Protein AF-A0A358Y0R6-F1 (afdb_monomer_lite)

pLDDT: mean 87.89, std 17.17, range [34.31, 98.69]

Structure (mmCIF, N/CA/C/O backbone):
data_AF-A0A358Y0R6-F1
#
_entry.id   AF-A0A358Y0R6-F1
#
loop_
_atom_site.group_PDB
_atom_site.id
_atom_site.type_symbol
_atom_site.label_atom_id
_atom_site.label_alt_id
_atom_site.label_comp_id
_atom_site.label_asym_id
_atom_site.label_entity_id
_atom_site.label_seq_id
_atom_site.pdbx_PDB_ins_code
_atom_site.Cartn_x
_atom_site.Cartn_y
_atom_site.Cartn_z
_atom_site.occupancy
_atom_site.B_iso_or_equiv
_atom_site.auth_seq_id
_atom_site.auth_comp_id
_atom_site.auth_asym_id
_atom_site.auth_atom_id
_atom_site.pdbx_PDB_model_num
ATOM 1 N N . MET A 1 1 ? -9.227 9.595 -30.025 1.00 35.09 1 MET A N 1
ATOM 2 C CA . MET A 1 1 ? -9.985 8.483 -30.636 1.00 35.09 1 MET A CA 1
ATOM 3 C C . MET A 1 1 ? -8.993 7.567 -31.342 1.00 35.09 1 MET A C 1
ATOM 5 O O . MET A 1 1 ? -8.130 8.087 -32.028 1.00 35.09 1 MET A O 1
ATOM 9 N N . GLN A 1 2 ? -9.078 6.261 -31.059 1.00 50.53 2 GLN A N 1
ATOM 10 C CA . GLN A 1 2 ? -8.554 5.091 -31.788 1.00 50.53 2 GLN A CA 1
ATOM 11 C C . GLN A 1 2 ? -7.377 5.284 -32.752 1.00 50.53 2 GLN A C 1
ATOM 13 O O . GLN A 1 2 ? -7.528 5.895 -33.802 1.00 50.53 2 GLN A O 1
ATOM 18 N N . SER A 1 3 ? -6.261 4.599 -32.503 1.00 37.06 3 SER A N 1
ATOM 19 C CA . SER A 1 3 ? -5.394 4.129 -33.592 1.00 37.06 3 SER A CA 1
ATOM 20 C C . SER A 1 3 ? -4.621 2.891 -33.148 1.00 37.06 3 SER A C 1
ATOM 22 O O . SER A 1 3 ? -3.429 2.949 -32.863 1.00 37.06 3 SER A O 1
ATOM 24 N N . GLY A 1 4 ? -5.318 1.752 -33.101 1.00 41.28 4 GLY A N 1
ATOM 25 C CA . GLY A 1 4 ? -4.703 0.423 -33.150 1.00 41.28 4 GLY A CA 1
ATOM 26 C C . GLY A 1 4 ? -4.062 0.189 -34.520 1.00 41.28 4 GLY A C 1
ATOM 27 O O . GLY A 1 4 ? -4.543 -0.617 -35.314 1.00 41.28 4 GLY A O 1
ATOM 28 N N . GLY A 1 5 ? -3.025 0.966 -34.833 1.00 41.78 5 GLY A N 1
ATOM 29 C CA . GLY A 1 5 ? -2.341 0.939 -36.116 1.00 41.78 5 GLY A CA 1
ATOM 30 C C . GLY A 1 5 ? -1.676 -0.412 -36.338 1.00 41.78 5 GLY A C 1
ATOM 31 O O . GLY A 1 5 ? -0.756 -0.793 -35.616 1.00 41.78 5 GLY A O 1
ATOM 32 N N . ARG A 1 6 ? -2.140 -1.143 -37.353 1.00 50.88 6 ARG A N 1
ATOM 33 C CA . ARG A 1 6 ? -1.480 -2.355 -37.837 1.00 50.88 6 ARG A CA 1
ATOM 34 C C . ARG A 1 6 ? -0.078 -1.985 -38.322 1.00 50.88 6 ARG A C 1
ATOM 36 O O . ARG A 1 6 ? 0.056 -1.132 -39.197 1.00 50.88 6 ARG A O 1
ATOM 43 N N . LEU A 1 7 ? 0.945 -2.644 -37.774 1.00 53.50 7 LEU A N 1
ATOM 44 C CA . LEU A 1 7 ? 2.321 -2.486 -38.240 1.00 53.50 7 LEU A CA 1
ATOM 45 C C . LEU A 1 7 ? 2.418 -2.797 -39.750 1.00 53.50 7 LEU A C 1
ATOM 47 O O . LEU A 1 7 ? 1.723 -3.704 -40.232 1.00 53.50 7 LEU A O 1
ATOM 51 N N . PRO A 1 8 ? 3.269 -2.074 -40.502 1.00 57.50 8 PRO A N 1
ATOM 52 C CA . PRO A 1 8 ? 3.516 -2.347 -41.914 1.00 57.50 8 PRO A CA 1
ATOM 53 C C . PRO A 1 8 ? 3.908 -3.811 -42.138 1.00 57.50 8 PRO A C 1
ATOM 55 O O . PRO A 1 8 ? 4.633 -4.410 -41.339 1.00 57.50 8 PRO A O 1
ATOM 58 N N . LYS A 1 9 ? 3.436 -4.412 -43.239 1.00 44.50 9 LYS A N 1
ATOM 59 C CA . LYS A 1 9 ? 3.802 -5.792 -43.592 1.00 44.50 9 LYS A CA 1
ATOM 60 C C . LYS A 1 9 ? 5.328 -5.893 -43.729 1.00 44.50 9 LYS A C 1
ATOM 62 O O . LYS A 1 9 ? 5.899 -5.282 -44.623 1.00 44.50 9 LYS A O 1
ATOM 67 N N . GLY A 1 10 ? 5.956 -6.675 -42.848 1.00 56.16 10 GLY A N 1
ATOM 68 C CA . GLY A 1 10 ? 7.406 -6.913 -42.825 1.00 56.16 10 GLY A CA 1
ATOM 69 C C . GLY A 1 10 ? 8.129 -6.367 -41.589 1.00 56.16 10 GLY A C 1
ATOM 70 O O . GLY A 1 10 ? 9.269 -6.753 -41.346 1.00 56.16 10 GLY A O 1
ATOM 71 N N . THR A 1 11 ? 7.479 -5.536 -40.769 1.00 59.19 11 THR A N 1
ATOM 72 C CA . THR A 1 11 ? 8.057 -5.041 -39.512 1.00 59.19 11 THR A CA 1
ATOM 73 C C . THR A 1 11 ? 7.784 -6.034 -38.379 1.00 59.19 11 THR A C 1
ATOM 75 O O . THR A 1 11 ? 6.635 -6.232 -37.987 1.00 59.19 11 THR A O 1
ATOM 78 N N . ARG A 1 12 ? 8.831 -6.671 -37.839 1.00 62.56 12 ARG A N 1
ATOM 79 C CA . ARG A 1 12 ? 8.752 -7.365 -36.543 1.00 62.56 12 ARG A CA 1
ATOM 80 C C . ARG A 1 12 ? 8.973 -6.347 -35.432 1.00 62.56 12 ARG A C 1
ATOM 82 O O . ARG A 1 12 ? 9.861 -5.506 -35.554 1.00 62.56 12 ARG A O 1
ATOM 89 N N . ALA A 1 13 ? 8.178 -6.437 -34.368 1.00 63.06 13 ALA A N 1
ATOM 90 C CA . ALA A 1 13 ? 8.487 -5.736 -33.130 1.00 63.06 13 ALA A CA 1
ATOM 91 C C . ALA A 1 13 ? 9.907 -6.124 -32.686 1.00 63.06 13 ALA A C 1
ATOM 93 O O . ALA A 1 13 ? 10.288 -7.295 -32.794 1.00 63.06 13 ALA A O 1
ATOM 94 N N . SER A 1 14 ? 10.704 -5.152 -32.242 1.00 67.62 14 SER A N 1
ATOM 95 C CA . SER A 1 14 ? 12.009 -5.452 -31.656 1.00 67.62 14 SER A CA 1
ATOM 96 C C . SER A 1 14 ? 11.822 -6.317 -30.405 1.00 67.62 14 SER A C 1
ATOM 98 O O . SER A 1 14 ? 10.773 -6.275 -29.764 1.00 67.62 14 SER A O 1
ATOM 100 N N . GLN A 1 15 ? 12.837 -7.094 -30.022 1.00 60.78 15 GLN A N 1
ATOM 101 C CA . GLN A 1 15 ? 12.782 -7.875 -28.780 1.00 60.78 15 GLN A CA 1
ATOM 102 C C . GLN A 1 15 ? 12.474 -6.983 -27.562 1.00 60.78 15 GLN A C 1
ATOM 104 O O . GLN A 1 15 ? 11.763 -7.397 -26.656 1.00 60.78 15 GLN A O 1
ATOM 109 N N . GLU A 1 16 ? 12.940 -5.732 -27.584 1.00 58.19 16 GLU A N 1
ATOM 110 C CA . GLU A 1 16 ? 12.642 -4.705 -26.582 1.00 58.19 16 GLU A CA 1
ATOM 111 C C . GLU A 1 16 ? 11.148 -4.324 -26.568 1.00 58.19 16 GLU A C 1
ATOM 113 O O . GLU A 1 16 ? 10.544 -4.237 -25.506 1.00 58.19 16 GLU A O 1
ATOM 118 N N . GLN A 1 17 ? 10.508 -4.196 -27.737 1.00 60.06 17 GLN A N 1
ATOM 119 C CA . GLN A 1 17 ? 9.063 -3.951 -27.855 1.00 60.06 17 GLN A CA 1
ATOM 120 C C . GLN A 1 17 ? 8.215 -5.162 -27.436 1.00 60.06 17 GLN A C 1
ATOM 122 O O . GLN A 1 17 ? 7.137 -4.985 -26.873 1.00 60.06 17 GLN A O 1
ATOM 127 N N . ILE A 1 18 ? 8.696 -6.383 -27.689 1.00 61.44 18 ILE A N 1
ATOM 128 C CA . ILE A 1 18 ? 8.040 -7.621 -27.241 1.00 61.44 18 ILE A CA 1
ATOM 129 C C . ILE A 1 18 ? 8.146 -7.750 -25.717 1.00 61.44 18 ILE A C 1
ATOM 131 O O . ILE A 1 18 ? 7.154 -8.035 -25.055 1.00 61.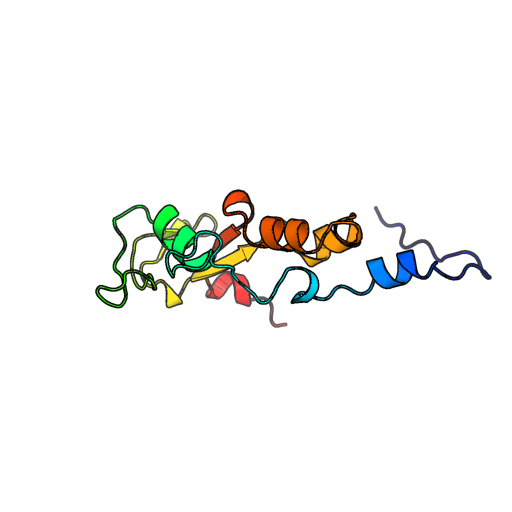44 18 ILE A O 1
ATOM 135 N N . ASN A 1 19 ? 9.316 -7.478 -25.139 1.00 59.84 19 ASN A N 1
ATOM 136 C CA . ASN A 1 19 ? 9.515 -7.523 -23.690 1.00 59.84 19 ASN A CA 1
ATOM 137 C C . ASN A 1 19 ? 8.702 -6.429 -22.970 1.00 59.84 19 ASN A C 1
ATOM 139 O O . ASN A 1 19 ? 8.079 -6.705 -21.949 1.00 59.84 19 ASN A O 1
ATOM 143 N N . ALA A 1 20 ? 8.599 -5.224 -23.542 1.00 59.59 20 ALA A N 1
ATOM 144 C CA . ALA A 1 20 ? 7.697 -4.181 -23.045 1.00 59.59 20 ALA A CA 1
ATOM 145 C C . ALA A 1 20 ? 6.205 -4.578 -23.131 1.00 59.59 20 ALA A C 1
ATOM 147 O O . ALA A 1 20 ? 5.381 -4.065 -22.375 1.00 59.59 20 ALA A O 1
ATOM 148 N N . GLN A 1 21 ? 5.834 -5.508 -24.021 1.00 64.56 21 GLN A N 1
ATOM 149 C CA . GLN A 1 21 ? 4.476 -6.060 -24.102 1.00 64.56 21 GLN A CA 1
ATOM 150 C C . GLN A 1 21 ? 4.211 -7.189 -23.098 1.00 64.56 21 GLN A C 1
ATOM 152 O O . GLN A 1 21 ? 3.065 -7.359 -22.680 1.00 64.56 21 GLN A O 1
ATOM 157 N N . VAL A 1 22 ? 5.231 -7.950 -22.689 1.00 81.38 22 VAL A N 1
ATOM 158 C CA . VAL A 1 22 ? 5.075 -9.062 -21.739 1.00 81.38 22 VAL A CA 1
ATOM 159 C C . VAL A 1 22 ? 5.293 -8.558 -20.315 1.00 81.38 22 VAL A C 1
ATOM 161 O O . VAL A 1 22 ? 6.386 -8.615 -19.763 1.00 81.38 22 VAL A O 1
ATOM 164 N N . TYR A 1 23 ? 4.222 -8.045 -19.718 1.00 87.50 23 TYR A N 1
ATOM 165 C CA . TYR A 1 23 ? 4.196 -7.683 -18.304 1.00 87.50 23 TYR A CA 1
ATOM 166 C C . TYR A 1 23 ? 4.119 -8.931 -17.409 1.00 87.50 23 TYR A C 1
ATOM 168 O O . TYR A 1 23 ? 3.310 -9.830 -17.638 1.00 87.50 23 TYR A O 1
ATOM 176 N N . SER A 1 24 ? 4.905 -8.930 -16.333 1.00 91.38 24 SER A N 1
ATOM 177 C CA . SER A 1 24 ? 4.764 -9.831 -15.188 1.00 91.38 24 SER A CA 1
ATOM 178 C C . SER A 1 24 ? 4.872 -9.026 -13.899 1.00 91.38 24 SER A C 1
ATOM 180 O O . SER A 1 24 ? 5.790 -8.218 -13.743 1.00 91.38 24 SER A O 1
ATOM 182 N N . ARG A 1 25 ? 3.969 -9.279 -12.941 1.00 91.38 25 ARG A N 1
ATOM 183 C CA . ARG A 1 25 ? 4.001 -8.621 -11.623 1.00 91.38 25 ARG A CA 1
ATOM 184 C C . ARG A 1 25 ? 5.319 -8.876 -10.890 1.00 91.38 25 ARG A C 1
ATOM 186 O O . ARG A 1 25 ? 5.800 -7.989 -10.199 1.00 91.38 25 ARG A O 1
ATOM 193 N N . GLY A 1 26 ? 5.935 -10.041 -11.112 1.00 93.00 26 GLY A N 1
ATOM 194 C CA . GLY A 1 26 ? 7.212 -10.410 -10.495 1.00 93.00 26 GLY A CA 1
ATOM 195 C C . GLY A 1 26 ? 8.383 -9.494 -10.868 1.00 93.00 26 GLY A C 1
ATOM 196 O O . GLY A 1 26 ? 9.391 -9.489 -10.173 1.00 93.00 26 GLY A O 1
ATOM 197 N N . HIS A 1 27 ? 8.263 -8.672 -11.918 1.00 94.19 27 HIS A N 1
ATOM 198 C CA . HIS A 1 27 ? 9.278 -7.660 -12.221 1.00 94.19 27 HIS A CA 1
ATOM 199 C C . HIS A 1 27 ? 9.348 -6.539 -11.176 1.00 94.19 27 HIS A C 1
ATOM 201 O O . HIS A 1 27 ? 10.346 -5.822 -11.145 1.00 94.19 27 HIS A O 1
ATOM 207 N N . TYR A 1 28 ? 8.319 -6.383 -10.340 1.00 96.38 28 TYR A N 1
ATOM 208 C CA . TYR A 1 28 ? 8.225 -5.367 -9.290 1.00 96.38 28 TYR A CA 1
ATOM 209 C C . TYR A 1 28 ? 8.528 -5.927 -7.889 1.00 96.38 28 TYR A C 1
ATOM 211 O O . TYR A 1 28 ? 8.220 -5.269 -6.903 1.00 96.38 28 TYR A O 1
ATOM 219 N N . GLY A 1 29 ? 9.106 -7.128 -7.794 1.00 94.88 29 GLY A N 1
ATOM 220 C CA . GLY A 1 29 ? 9.375 -7.809 -6.525 1.00 94.88 29 GLY A CA 1
ATOM 221 C C . GLY A 1 29 ? 8.396 -8.952 -6.242 1.00 94.88 29 GLY A C 1
ATOM 222 O O . GLY A 1 29 ? 7.618 -9.372 -7.105 1.00 94.88 29 GLY A O 1
ATOM 223 N N . SER A 1 30 ? 8.459 -9.495 -5.026 1.00 93.56 30 SER A N 1
ATOM 224 C CA . SER A 1 30 ? 7.676 -10.668 -4.600 1.00 93.56 30 SER A CA 1
ATOM 225 C C . SER A 1 30 ? 6.290 -10.325 -4.039 1.00 93.56 30 SER A C 1
ATOM 227 O O . SER A 1 30 ? 5.473 -11.224 -3.827 1.00 93.56 30 SER A O 1
ATOM 229 N N . GLY A 1 31 ? 5.990 -9.042 -3.830 1.00 93.88 31 GLY A N 1
ATOM 230 C CA . GLY A 1 31 ? 4.737 -8.580 -3.244 1.00 93.88 31 GLY A CA 1
ATOM 231 C C . GLY A 1 31 ? 4.902 -7.221 -2.578 1.00 93.88 31 GLY A C 1
ATOM 232 O O . GLY A 1 31 ? 5.657 -6.387 -3.069 1.00 93.88 31 GLY A O 1
ATOM 233 N N . TRP A 1 32 ? 4.179 -7.023 -1.476 1.00 97.50 32 TRP A N 1
ATOM 234 C CA . TRP A 1 32 ? 4.402 -5.884 -0.589 1.00 97.50 32 TRP A CA 1
ATOM 235 C C . TRP A 1 32 ? 5.723 -6.080 0.149 1.00 97.50 32 TRP A C 1
ATOM 237 O O . TRP A 1 32 ? 5.894 -7.106 0.812 1.00 97.50 32 TRP A O 1
ATOM 247 N N . ALA A 1 33 ? 6.635 -5.131 -0.012 1.00 96.94 33 ALA A N 1
ATOM 248 C CA . ALA A 1 33 ? 7.934 -5.135 0.637 1.00 96.94 33 ALA A CA 1
ATOM 249 C C . ALA A 1 33 ? 7.820 -4.624 2.075 1.00 96.94 33 ALA A C 1
ATOM 251 O O . ALA A 1 33 ? 6.880 -3.910 2.412 1.00 96.94 33 ALA A O 1
ATOM 252 N N . ASP A 1 34 ? 8.778 -5.034 2.893 1.00 96.25 34 ASP A N 1
ATOM 253 C CA . ASP A 1 34 ? 9.102 -4.460 4.197 1.00 96.25 34 ASP A CA 1
ATOM 254 C C . ASP A 1 34 ? 10.463 -3.777 3.991 1.00 96.25 34 ASP A C 1
ATOM 256 O O . ASP A 1 34 ? 11.509 -4.433 4.001 1.00 96.25 34 ASP A O 1
ATOM 260 N N . ASP A 1 35 ? 10.422 -2.503 3.590 1.00 90.31 35 ASP A N 1
ATOM 261 C CA . ASP A 1 35 ? 11.596 -1.767 3.096 1.00 90.31 35 ASP A CA 1
ATOM 262 C C . ASP A 1 35 ? 12.498 -1.283 4.246 1.00 90.31 35 ASP A C 1
ATOM 264 O O . ASP A 1 35 ? 13.703 -1.086 4.039 1.00 90.31 35 ASP A O 1
ATOM 268 N N . ASP A 1 36 ? 11.938 -1.081 5.442 1.00 92.88 36 ASP A N 1
ATOM 269 C CA . ASP A 1 36 ? 12.655 -0.604 6.628 1.00 92.88 36 ASP A CA 1
ATOM 270 C C . ASP A 1 36 ? 12.995 -1.716 7.639 1.00 92.88 36 ASP A C 1
ATOM 272 O O . ASP A 1 36 ? 13.832 -1.504 8.524 1.00 92.88 36 ASP A O 1
ATOM 276 N N . GLY A 1 37 ? 12.464 -2.924 7.441 1.00 95.50 37 GLY A N 1
ATOM 277 C CA . GLY A 1 37 ? 12.753 -4.103 8.245 1.00 95.50 37 GLY A CA 1
ATOM 278 C C . GLY A 1 37 ? 12.055 -4.088 9.602 1.00 95.50 37 GLY A C 1
ATOM 279 O O . GLY A 1 37 ? 12.555 -4.731 10.533 1.00 95.50 37 GLY A O 1
ATOM 280 N N . ASP A 1 38 ? 10.954 -3.343 9.740 1.00 95.94 38 ASP A N 1
ATOM 281 C CA . ASP A 1 38 ? 10.201 -3.217 10.986 1.00 95.94 38 ASP A CA 1
ATOM 282 C C . ASP A 1 38 ? 9.166 -4.333 11.202 1.00 95.94 38 ASP A C 1
ATOM 284 O O . ASP A 1 38 ? 8.563 -4.353 12.269 1.00 95.94 38 ASP A O 1
ATOM 288 N N . CYS A 1 39 ? 9.047 -5.284 10.258 1.00 97.44 39 CYS A N 1
ATOM 289 C CA . CYS A 1 39 ? 8.076 -6.384 10.130 1.00 97.44 39 CYS A CA 1
ATOM 290 C C . CYS A 1 39 ? 6.729 -6.047 9.477 1.00 97.44 39 CYS A C 1
ATOM 292 O O . CYS A 1 39 ? 5.980 -6.972 9.118 1.00 97.44 39 CYS A O 1
ATOM 294 N N . GLN A 1 40 ? 6.395 -4.772 9.304 1.00 97.94 40 GLN A N 1
ATOM 295 C CA . GLN A 1 40 ? 5.236 -4.351 8.537 1.00 97.94 40 GLN A CA 1
ATOM 296 C C . GLN A 1 40 ? 5.633 -4.266 7.072 1.00 97.94 40 GLN A C 1
ATOM 298 O O . GLN A 1 40 ? 6.607 -3.643 6.688 1.00 97.94 40 GLN A O 1
ATOM 303 N N . ASN A 1 41 ? 4.845 -4.903 6.212 1.00 98.06 41 ASN A N 1
ATOM 304 C CA . ASN A 1 41 ? 4.964 -4.608 4.793 1.00 98.06 41 ASN A CA 1
ATOM 305 C C . ASN A 1 41 ? 4.160 -3.353 4.443 1.00 98.06 41 ASN A C 1
ATOM 307 O O . ASN A 1 41 ? 3.247 -2.962 5.178 1.00 98.06 41 ASN A O 1
ATOM 311 N N . THR A 1 42 ? 4.384 -2.818 3.244 1.00 98.19 42 THR A N 1
ATOM 312 C CA . THR A 1 42 ? 3.705 -1.624 2.719 1.00 98.19 42 THR A CA 1
ATOM 313 C C . THR A 1 42 ? 2.189 -1.637 2.927 1.00 98.19 42 THR A C 1
ATOM 315 O O . THR A 1 42 ? 1.587 -0.610 3.226 1.00 98.19 42 THR A O 1
ATOM 318 N N . ARG A 1 43 ? 1.518 -2.792 2.802 1.00 98.06 43 ARG A N 1
ATOM 319 C CA . ARG A 1 43 ? 0.068 -2.862 3.048 1.00 98.06 43 ARG A CA 1
ATOM 320 C C . ARG A 1 43 ? -0.274 -2.491 4.493 1.00 98.06 43 ARG A C 1
ATOM 322 O O . ARG A 1 43 ? -1.266 -1.800 4.716 1.00 98.06 43 ARG A O 1
ATOM 329 N N . HIS A 1 44 ? 0.469 -3.013 5.464 1.00 98.50 44 HIS A N 1
ATOM 330 C CA . HIS A 1 44 ? 0.220 -2.757 6.881 1.00 98.50 44 HIS A CA 1
ATOM 331 C C . HIS A 1 44 ? 0.656 -1.356 7.301 1.00 98.50 44 HIS A C 1
ATOM 333 O O . HIS A 1 44 ? -0.116 -0.701 8.002 1.00 98.50 44 HIS A O 1
ATOM 339 N N . GLU A 1 45 ? 1.767 -0.859 6.760 1.00 98.06 45 GLU A N 1
ATOM 340 C CA . GLU A 1 45 ? 2.174 0.539 6.920 1.00 98.06 45 GLU A CA 1
ATOM 341 C C . GLU A 1 45 ? 1.078 1.499 6.438 1.00 98.06 45 GLU A C 1
ATOM 343 O O . GLU A 1 45 ? 0.619 2.362 7.186 1.00 98.06 45 GLU A O 1
ATOM 348 N N . VAL A 1 46 ? 0.572 1.308 5.214 1.00 98.12 46 VAL A N 1
ATOM 349 C CA . VAL A 1 46 ? -0.466 2.183 4.648 1.00 98.12 46 VAL A CA 1
ATOM 350 C C . VAL A 1 46 ? -1.795 2.018 5.399 1.00 98.12 46 VAL A C 1
ATOM 352 O O . VAL A 1 46 ? -2.523 2.990 5.595 1.00 98.12 46 VAL A O 1
ATOM 355 N N . LEU A 1 47 ? -2.136 0.822 5.891 1.00 98.50 47 LEU A N 1
ATOM 356 C CA . LEU A 1 47 ? -3.305 0.661 6.765 1.00 98.50 47 LEU A CA 1
ATOM 357 C C . LEU A 1 47 ? -3.177 1.484 8.052 1.00 98.50 47 LEU A C 1
ATOM 359 O O . LEU A 1 47 ? -4.150 2.141 8.435 1.00 98.50 47 LEU A O 1
ATOM 363 N N . ALA A 1 48 ? -2.012 1.453 8.702 1.00 98.12 48 ALA A N 1
ATOM 364 C CA . ALA A 1 48 ? -1.738 2.243 9.898 1.00 98.12 48 ALA A CA 1
ATOM 365 C C . ALA A 1 48 ? -1.780 3.749 9.597 1.00 98.12 48 ALA A C 1
ATOM 367 O O . ALA A 1 48 ? -2.483 4.486 10.289 1.00 98.12 48 ALA A O 1
ATOM 368 N N . GLU A 1 49 ? -1.119 4.185 8.522 1.00 97.38 49 GLU A N 1
ATOM 369 C CA . GLU A 1 49 ? -1.050 5.586 8.089 1.00 97.38 49 GLU A CA 1
ATOM 370 C C . GLU A 1 49 ? -2.435 6.164 7.746 1.00 97.38 49 GLU A C 1
ATOM 372 O O . GLU A 1 49 ? -2.746 7.305 8.087 1.00 97.38 49 GLU A O 1
ATOM 377 N N . ARG A 1 50 ? -3.287 5.391 7.058 1.00 97.44 50 ARG A N 1
ATOM 378 C CA . ARG A 1 50 ? -4.569 5.882 6.514 1.00 97.44 50 ARG A CA 1
ATOM 379 C C . ARG A 1 50 ? -5.758 5.731 7.452 1.00 97.44 50 ARG A C 1
ATOM 381 O O . ARG A 1 50 ? -6.854 6.180 7.113 1.00 97.44 50 ARG A O 1
ATOM 388 N N . SER A 1 51 ? -5.572 5.117 8.615 1.00 98.25 51 SER A N 1
ATOM 389 C CA . SER A 1 51 ? -6.624 5.044 9.625 1.00 98.25 51 SER A CA 1
ATOM 390 C C . SER A 1 51 ? -6.827 6.415 10.282 1.00 98.25 51 SER A C 1
ATOM 392 O O . SER A 1 51 ? -5.887 7.051 10.744 1.00 98.25 51 SER A O 1
ATOM 394 N N . THR A 1 52 ? -8.074 6.873 10.398 1.00 98.12 52 THR A N 1
ATOM 395 C CA . THR A 1 52 ? -8.414 8.148 11.061 1.00 98.12 52 THR A CA 1
ATOM 396 C C . THR A 1 52 ? -8.413 8.049 12.592 1.00 98.12 52 THR A C 1
ATOM 398 O O . THR A 1 52 ? -8.699 9.022 13.284 1.00 98.12 52 THR A O 1
ATOM 401 N N . THR A 1 53 ? -8.177 6.854 13.133 1.00 97.88 53 THR A N 1
ATOM 402 C CA . THR A 1 53 ? -8.035 6.567 14.569 1.00 97.88 53 THR A CA 1
ATOM 403 C C . THR A 1 53 ? -6.851 5.629 14.782 1.00 97.88 53 THR A C 1
ATOM 405 O O . THR A 1 53 ? -6.477 4.937 13.832 1.00 97.88 53 THR A O 1
ATOM 408 N N . PRO A 1 54 ? -6.308 5.509 16.008 1.00 98.31 54 PRO A N 1
ATOM 409 C CA . PRO A 1 54 ? -5.311 4.486 16.303 1.00 98.31 54 PRO A CA 1
ATOM 410 C C . PRO A 1 54 ? -5.774 3.102 15.836 1.00 98.31 54 PRO A C 1
ATOM 412 O O . PRO A 1 54 ? -6.931 2.718 16.050 1.00 98.31 54 PRO A O 1
ATOM 415 N N . VAL A 1 55 ? -4.882 2.385 15.158 1.00 98.69 55 VAL A N 1
ATOM 416 C CA . VAL A 1 55 ? -5.126 1.009 14.732 1.00 98.69 55 VAL A CA 1
ATOM 417 C C . VAL A 1 55 ? -4.943 0.045 15.897 1.00 98.69 55 VAL A C 1
ATOM 419 O O . VAL A 1 55 ? -4.334 0.364 16.916 1.00 98.69 55 VAL A O 1
ATOM 422 N N . ARG A 1 56 ? -5.478 -1.162 15.739 1.00 98.62 56 ARG A N 1
ATOM 423 C CA . ARG A 1 56 ? -5.183 -2.293 16.610 1.00 98.62 56 ARG A CA 1
ATOM 424 C C . ARG A 1 56 ? -4.507 -3.379 15.795 1.00 98.62 56 ARG A C 1
ATOM 426 O O . ARG A 1 56 ? -5.000 -3.775 14.732 1.00 98.62 56 ARG A O 1
ATOM 433 N N . TYR A 1 57 ? -3.416 -3.878 16.348 1.00 98.62 57 TYR A N 1
ATOM 434 C CA . TYR A 1 57 ? -2.646 -4.970 15.787 1.00 98.62 57 T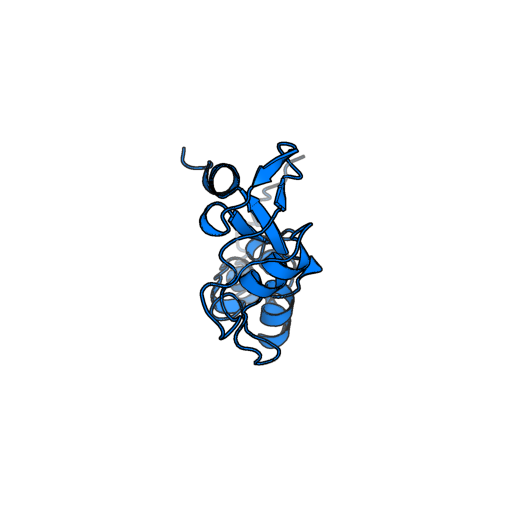YR A CA 1
ATOM 435 C C . TYR A 1 57 ? -3.185 -6.326 16.238 1.00 98.62 57 TYR A C 1
ATOM 437 O O . TYR A 1 57 ? -3.990 -6.436 17.170 1.00 98.62 57 TYR A O 1
ATOM 445 N N . LYS A 1 58 ? -2.786 -7.369 15.514 1.00 98.44 58 LYS A N 1
ATOM 446 C CA . LYS A 1 58 ? -3.143 -8.757 15.812 1.00 98.44 58 LYS A CA 1
ATOM 447 C C . LYS A 1 58 ? -2.625 -9.197 17.185 1.00 98.44 58 LYS A C 1
ATOM 449 O O . LYS A 1 58 ? -3.326 -9.925 17.883 1.00 98.44 58 LYS A O 1
ATOM 454 N N . ASP A 1 59 ? -1.423 -8.757 17.536 1.00 97.94 59 ASP A N 1
ATOM 455 C CA . ASP A 1 59 ? -0.698 -9.072 18.763 1.00 97.94 59 ASP A CA 1
ATOM 456 C C . ASP A 1 59 ? 0.337 -7.964 19.054 1.00 97.94 59 ASP A C 1
ATOM 458 O O . ASP A 1 59 ? 0.385 -6.952 18.352 1.00 97.94 59 ASP A O 1
ATOM 462 N N . GLU A 1 60 ? 1.133 -8.144 20.108 1.00 97.12 60 GLU A N 1
ATOM 463 C CA . GLU A 1 60 ? 2.120 -7.170 20.599 1.00 97.12 60 GLU A CA 1
ATOM 464 C C . GLU A 1 60 ? 3.327 -6.972 19.665 1.00 97.12 60 GLU A C 1
ATOM 466 O O . GLU A 1 60 ? 4.130 -6.081 19.917 1.00 97.12 60 GLU A O 1
ATOM 471 N N . SER A 1 61 ? 3.477 -7.773 18.599 1.00 97.12 61 SER A N 1
ATOM 472 C CA . SER A 1 61 ? 4.551 -7.566 17.613 1.00 97.12 61 SER A CA 1
ATOM 473 C C . SER A 1 61 ? 4.303 -6.375 16.690 1.00 97.12 61 SER A C 1
ATOM 475 O O . SER A 1 61 ? 5.210 -5.968 15.981 1.00 97.12 61 SER A O 1
ATOM 477 N N . GLU A 1 62 ? 3.074 -5.850 16.666 1.00 97.38 62 GLU A N 1
ATOM 478 C CA . GLU A 1 62 ? 2.661 -4.709 15.839 1.00 97.38 62 GLU A CA 1
ATOM 479 C C . GLU A 1 62 ? 2.857 -4.884 14.313 1.00 97.38 62 GLU A C 1
ATOM 481 O O . GLU A 1 62 ? 2.612 -3.963 13.548 1.00 97.38 62 GLU A O 1
ATOM 486 N N . CYS A 1 63 ? 3.145 -6.095 13.818 1.00 98.06 63 CYS A N 1
ATOM 487 C CA . CYS A 1 63 ? 3.368 -6.330 12.381 1.00 98.06 63 CYS A CA 1
ATOM 488 C C . CYS A 1 63 ? 2.087 -6.305 11.526 1.00 98.06 63 CYS A C 1
ATOM 490 O O . CYS A 1 63 ? 2.117 -6.071 10.319 1.00 98.06 63 CYS A O 1
ATOM 492 N N . ILE A 1 64 ? 0.939 -6.658 12.120 1.00 98.56 64 ILE A N 1
ATOM 493 C CA . ILE A 1 64 ? -0.299 -6.944 11.378 1.00 98.56 64 ILE A CA 1
ATOM 494 C C . ILE A 1 64 ? -1.448 -6.105 11.926 1.00 98.56 64 ILE A C 1
ATOM 496 O O . ILE A 1 64 ? -2.072 -6.457 12.929 1.00 98.56 64 ILE A O 1
ATOM 500 N N . VAL A 1 65 ? -1.781 -5.024 11.226 1.00 98.69 65 VAL A N 1
ATOM 501 C CA . VAL A 1 65 ? -3.008 -4.242 11.452 1.00 98.69 65 VAL A CA 1
ATOM 502 C C . VAL A 1 65 ? -4.251 -5.096 11.174 1.00 98.69 65 VAL A C 1
ATOM 504 O O . VAL A 1 65 ? -4.416 -5.621 10.070 1.00 98.69 65 VAL A O 1
ATOM 507 N N . VAL A 1 66 ? -5.152 -5.208 12.158 1.00 98.69 66 VAL A N 1
ATOM 508 C CA . VAL A 1 66 ? -6.418 -5.964 12.035 1.00 98.69 66 VAL A CA 1
ATOM 509 C C . VAL A 1 66 ? -7.663 -5.094 12.172 1.00 98.69 66 VAL A C 1
ATOM 511 O O . VAL A 1 66 ? -8.734 -5.487 11.711 1.00 98.69 66 VAL A O 1
ATOM 514 N N . PHE A 1 67 ? -7.550 -3.924 12.801 1.00 98.62 67 PHE A N 1
ATOM 515 C CA . PHE A 1 67 ? -8.683 -3.033 13.025 1.00 98.62 67 PHE A CA 1
ATOM 516 C C . PHE A 1 67 ? -8.249 -1.569 13.048 1.00 98.62 67 PHE A C 1
ATOM 518 O O . PHE A 1 6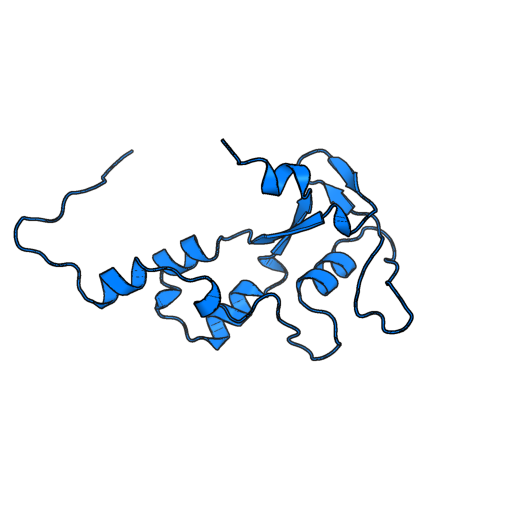7 ? -7.126 -1.260 13.437 1.00 98.62 67 PHE A O 1
ATOM 525 N N . GLY A 1 68 ? -9.153 -0.675 12.670 1.00 98.44 68 GLY A N 1
ATOM 526 C CA . GLY A 1 68 ? -8.925 0.765 12.618 1.00 98.44 68 GLY A CA 1
ATOM 527 C C . GLY A 1 68 ? -10.200 1.494 12.215 1.00 98.44 68 GLY A C 1
ATOM 528 O O . GLY A 1 68 ? -11.311 1.014 12.462 1.00 98.44 68 GLY A O 1
ATOM 529 N N . ARG A 1 69 ? -10.048 2.658 11.590 1.00 98.38 69 ARG A N 1
ATOM 530 C CA . ARG A 1 69 ? -11.160 3.400 10.998 1.00 98.38 69 ARG A CA 1
ATOM 531 C C . ARG A 1 69 ? -10.711 3.999 9.675 1.00 98.38 69 ARG A C 1
ATOM 533 O O . ARG A 1 69 ? -9.977 4.979 9.667 1.00 98.38 69 ARG A O 1
ATOM 540 N N . TRP A 1 70 ? -11.209 3.456 8.575 1.00 98.38 70 TRP A N 1
ATOM 541 C CA . TRP A 1 70 ? -10.961 3.967 7.231 1.00 98.38 70 TRP A CA 1
ATOM 542 C C . TRP A 1 70 ? -12.260 4.508 6.650 1.00 98.38 70 TRP A C 1
ATOM 544 O O . TRP A 1 70 ? -13.322 3.911 6.828 1.00 98.38 70 TRP A O 1
ATOM 554 N N . ILE A 1 71 ? -12.179 5.660 5.992 1.00 96.56 71 ILE A N 1
ATOM 555 C CA . ILE A 1 71 ? -13.314 6.275 5.304 1.00 96.56 71 ILE A CA 1
ATOM 556 C C . ILE A 1 71 ? -13.090 6.061 3.817 1.00 96.56 71 ILE A C 1
ATOM 558 O O . ILE A 1 71 ? -12.077 6.504 3.275 1.00 96.56 71 ILE A O 1
ATOM 562 N N . SER A 1 72 ? -14.019 5.366 3.170 1.00 93.81 72 SER A N 1
ATOM 563 C CA . SER A 1 72 ? -13.924 5.098 1.743 1.00 93.81 72 SER A CA 1
ATOM 564 C C . SER A 1 72 ? -14.028 6.392 0.938 1.00 93.81 72 SER A C 1
ATOM 566 O O . SER A 1 72 ? -15.017 7.116 1.082 1.00 93.81 72 SER A O 1
ATOM 568 N N . PRO A 1 73 ? -13.073 6.682 0.038 1.00 89.81 73 PRO A N 1
ATOM 569 C CA . PRO A 1 73 ? -13.182 7.837 -0.844 1.00 89.81 73 PRO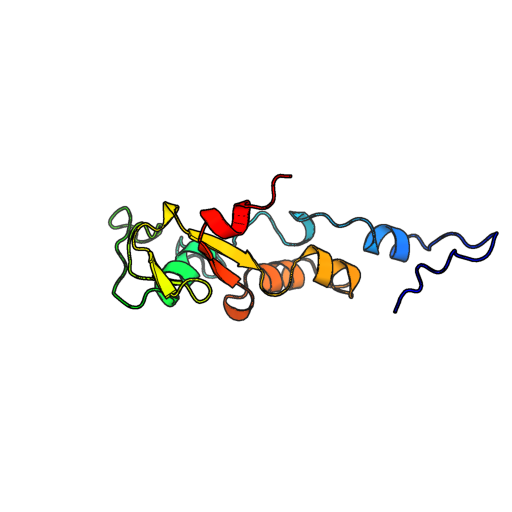 A CA 1
ATOM 570 C C . PRO A 1 73 ? -14.268 7.660 -1.921 1.00 89.81 73 PRO A C 1
ATOM 572 O O . PRO A 1 73 ? -14.631 8.636 -2.572 1.00 89.81 73 PRO A O 1
ATOM 575 N N . PHE A 1 74 ? -14.780 6.439 -2.125 1.00 90.00 74 PHE A N 1
ATOM 576 C CA . PHE A 1 74 ? -15.739 6.121 -3.189 1.00 90.00 74 PHE A CA 1
ATOM 577 C C . PHE A 1 74 ? -17.186 6.067 -2.698 1.00 90.00 74 PHE A C 1
ATOM 579 O O . PHE A 1 74 ? -18.090 6.504 -3.405 1.00 90.00 74 PHE A O 1
ATOM 586 N N . THR A 1 75 ? -17.407 5.538 -1.495 1.00 94.00 75 THR A N 1
ATOM 587 C CA . THR A 1 75 ? -18.751 5.311 -0.931 1.00 94.00 75 THR A CA 1
ATOM 588 C C . THR A 1 75 ? -19.024 6.169 0.299 1.00 94.00 75 THR A C 1
ATOM 590 O O . THR A 1 75 ? -20.170 6.274 0.731 1.00 94.00 75 THR A O 1
ATOM 593 N N . ASN A 1 76 ? -17.985 6.795 0.869 1.00 94.94 76 ASN A N 1
ATOM 594 C CA . ASN A 1 76 ? -18.026 7.473 2.165 1.00 94.94 76 ASN A CA 1
ATOM 595 C C . ASN A 1 76 ? -18.427 6.546 3.335 1.00 94.94 76 ASN A C 1
ATOM 597 O O . ASN A 1 76 ? -18.731 7.019 4.434 1.00 94.94 76 ASN A O 1
ATOM 601 N N . GLU A 1 77 ? -18.412 5.227 3.123 1.00 96.19 77 GLU A N 1
ATOM 602 C CA . GLU A 1 77 ? -18.629 4.250 4.180 1.00 96.19 77 GLU A CA 1
ATOM 603 C C . GLU A 1 77 ? -17.425 4.181 5.118 1.00 96.19 77 GLU A C 1
ATOM 605 O O . GLU A 1 77 ? -16.272 4.418 4.746 1.00 96.19 77 GLU A O 1
ATOM 610 N N . VAL A 1 78 ? -17.716 3.852 6.374 1.00 97.69 78 VAL A N 1
ATOM 611 C CA . VAL A 1 78 ? -16.698 3.602 7.387 1.00 97.69 78 VAL A CA 1
ATOM 612 C C . VAL A 1 78 ? -16.429 2.109 7.428 1.00 97.69 78 VAL A C 1
ATOM 614 O O . VAL A 1 78 ? -17.304 1.335 7.814 1.00 97.69 78 VAL A O 1
ATOM 617 N N . ILE A 1 79 ? -15.192 1.723 7.139 1.00 98.12 79 ILE A N 1
ATOM 618 C CA . ILE A 1 79 ? -14.721 0.349 7.294 1.00 98.12 79 ILE A CA 1
ATOM 619 C C . ILE A 1 79 ? -13.795 0.284 8.504 1.00 98.12 79 ILE A C 1
ATOM 621 O O . ILE A 1 79 ? -12.965 1.168 8.719 1.00 98.12 79 ILE A O 1
ATOM 625 N N . GLN A 1 80 ? -13.954 -0.753 9.324 1.00 98.38 80 GLN A N 1
ATOM 626 C CA . GLN A 1 80 ? -13.161 -0.926 10.547 1.00 98.38 80 GLN A CA 1
ATOM 627 C C . GLN A 1 80 ? -12.381 -2.237 10.600 1.00 98.38 80 GLN A C 1
ATOM 629 O O . GLN A 1 80 ? -11.402 -2.334 11.333 1.00 98.38 80 GLN A O 1
ATOM 634 N N . ASP A 1 81 ? -12.795 -3.247 9.837 1.00 98.31 81 ASP A N 1
ATOM 635 C CA . ASP A 1 81 ? -12.086 -4.520 9.742 1.00 98.31 81 ASP A CA 1
ATOM 636 C C . ASP A 1 81 ? -11.094 -4.458 8.579 1.00 98.31 81 ASP A C 1
ATOM 638 O O . ASP A 1 81 ? -11.494 -4.335 7.420 1.00 98.31 81 ASP A O 1
ATOM 642 N N . ALA A 1 82 ? -9.801 -4.588 8.880 1.00 98.12 82 ALA A N 1
ATOM 643 C CA . ALA A 1 82 ? -8.749 -4.529 7.868 1.00 98.12 82 ALA A CA 1
ATOM 644 C C . ALA A 1 82 ? -8.841 -5.665 6.830 1.00 98.12 82 ALA A C 1
ATOM 646 O O . ALA A 1 82 ? -8.195 -5.586 5.787 1.00 98.12 82 ALA A O 1
ATOM 647 N N . ARG A 1 83 ? -9.619 -6.729 7.084 1.00 97.50 83 ARG A N 1
ATOM 648 C CA . ARG A 1 83 ? -9.868 -7.820 6.120 1.00 97.50 83 ARG A CA 1
ATOM 649 C C . ARG A 1 83 ? -10.850 -7.440 5.014 1.00 97.50 83 ARG A C 1
ATOM 651 O O . ARG A 1 83 ? -10.918 -8.149 4.017 1.00 97.50 83 ARG A O 1
ATOM 658 N N . GLN A 1 84 ? -11.615 -6.365 5.199 1.00 97.50 84 GLN A N 1
ATOM 659 C CA . GLN A 1 84 ? -12.536 -5.826 4.192 1.00 97.50 84 GLN A CA 1
ATOM 660 C C . GLN A 1 84 ? -11.856 -4.799 3.276 1.00 97.50 84 GLN A C 1
ATOM 662 O O . GLN A 1 84 ? -12.522 -4.153 2.469 1.00 97.50 84 GLN A O 1
ATOM 667 N N . LEU A 1 85 ? -10.541 -4.625 3.432 1.00 97.75 85 LEU A N 1
ATOM 668 C CA . LEU A 1 85 ? -9.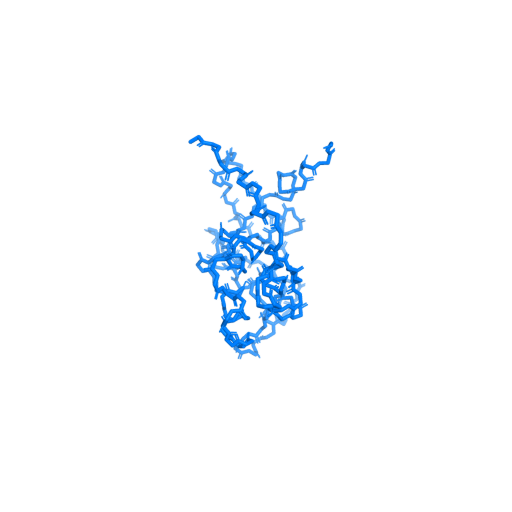746 -3.631 2.737 1.00 97.75 85 LEU A CA 1
ATOM 669 C C . LEU A 1 85 ? -8.606 -4.288 1.954 1.00 97.75 85 LEU A C 1
ATOM 671 O O . LEU A 1 85 ? -7.805 -5.062 2.498 1.00 97.75 85 LEU A O 1
ATOM 675 N N . ASP A 1 86 ? -8.502 -3.913 0.687 1.00 96.56 86 ASP A N 1
ATOM 676 C CA . ASP A 1 86 ? -7.376 -4.212 -0.185 1.00 96.56 86 ASP A CA 1
ATOM 677 C C . ASP A 1 86 ? -6.439 -3.000 -0.265 1.00 96.56 86 ASP A C 1
ATOM 679 O O . ASP A 1 86 ? -6.858 -1.857 -0.099 1.00 96.56 86 ASP A O 1
ATOM 683 N N . ALA A 1 87 ? -5.162 -3.266 -0.529 1.00 96.06 87 ALA A N 1
ATOM 684 C CA . ALA A 1 87 ? -4.222 -2.255 -0.995 1.00 96.06 87 ALA A CA 1
ATOM 685 C C . ALA A 1 87 ? -4.133 -2.384 -2.515 1.00 96.06 87 ALA A C 1
ATOM 687 O O . ALA A 1 87 ? -3.887 -3.487 -3.015 1.00 96.06 87 ALA A O 1
ATOM 688 N N . ASP A 1 88 ? -4.346 -1.285 -3.228 1.00 94.69 88 ASP A N 1
ATOM 689 C CA . ASP A 1 88 ? -4.323 -1.250 -4.687 1.00 94.69 88 ASP A CA 1
ATOM 690 C C . ASP A 1 88 ? -3.440 -0.113 -5.211 1.00 94.69 88 ASP A C 1
ATOM 692 O O . ASP A 1 88 ? -3.226 0.896 -4.537 1.00 94.69 88 ASP A O 1
ATOM 696 N N . HIS A 1 89 ? -2.893 -0.295 -6.411 1.00 95.75 89 HIS A N 1
ATOM 697 C CA . HIS A 1 89 ? -1.972 0.657 -7.024 1.00 95.75 89 HIS A CA 1
ATOM 698 C C . HIS A 1 89 ? -2.731 1.760 -7.766 1.00 95.75 89 HIS A C 1
ATOM 700 O O . HIS A 1 89 ? -3.427 1.485 -8.740 1.00 95.75 89 HIS A O 1
ATOM 706 N N . ILE A 1 90 ? -2.523 3.023 -7.380 1.00 95.56 90 ILE A N 1
ATOM 707 C CA . ILE A 1 90 ? -3.123 4.192 -8.052 1.00 95.56 90 ILE A CA 1
ATOM 708 C C . ILE A 1 90 ? -2.660 4.267 -9.510 1.00 95.56 90 ILE A C 1
ATOM 710 O O . ILE A 1 90 ? -3.461 4.482 -10.421 1.00 95.56 90 ILE A O 1
ATOM 714 N N . VAL A 1 91 ? -1.359 4.083 -9.741 1.00 96.56 91 VAL A N 1
ATOM 715 C CA . VAL A 1 91 ? -0.783 3.866 -11.065 1.00 96.56 91 VAL A CA 1
ATOM 716 C C . VAL A 1 91 ? -0.532 2.366 -11.229 1.00 96.56 91 VAL A C 1
ATOM 718 O O . VAL A 1 91 ? 0.423 1.842 -10.644 1.00 96.56 91 VAL A O 1
ATOM 721 N N . PRO A 1 92 ? -1.328 1.661 -12.057 1.00 95.38 92 PRO A N 1
ATOM 722 C CA . PRO A 1 92 ? -1.201 0.218 -12.209 1.00 95.38 92 PRO A CA 1
ATOM 723 C C . PRO A 1 92 ? 0.195 -0.196 -12.682 1.00 95.38 92 PRO A C 1
ATOM 725 O O . PRO A 1 92 ? 0.752 0.390 -13.616 1.00 95.38 92 PRO A O 1
ATOM 728 N N . LEU A 1 93 ? 0.741 -1.262 -12.092 1.00 95.62 93 LEU A N 1
ATOM 729 C CA . LEU A 1 93 ? 2.082 -1.758 -12.429 1.00 95.62 93 LEU A CA 1
ATOM 730 C C . LEU A 1 93 ? 2.198 -2.167 -13.908 1.00 95.62 93 LEU A C 1
ATOM 732 O O . LEU A 1 93 ? 3.193 -1.879 -14.567 1.00 95.62 93 LEU A O 1
ATOM 736 N N . SER A 1 94 ? 1.152 -2.774 -14.474 1.00 94.12 94 SER A N 1
ATOM 737 C CA . SER A 1 94 ? 1.112 -3.125 -15.902 1.00 94.12 94 SER A CA 1
ATOM 738 C C . SER A 1 94 ? 1.135 -1.895 -16.812 1.00 94.12 94 SER A C 1
ATOM 740 O O . SER A 1 94 ? 1.742 -1.919 -17.884 1.00 94.12 94 SER A O 1
ATOM 742 N N . TRP A 1 95 ? 0.499 -0.805 -16.382 1.00 94.44 95 TRP A N 1
ATOM 743 C CA . TRP A 1 95 ? 0.469 0.450 -17.120 1.00 94.44 95 TRP A CA 1
ATOM 744 C C . TRP A 1 95 ? 1.823 1.158 -17.070 1.00 94.44 95 TRP A C 1
ATOM 746 O O . TRP A 1 95 ? 2.280 1.661 -18.097 1.00 94.44 95 TRP A O 1
ATOM 756 N N . SER A 1 96 ? 2.493 1.166 -15.910 1.00 96.19 96 SER A N 1
ATOM 757 C CA . SER A 1 96 ? 3.837 1.744 -15.802 1.00 96.19 96 SER A CA 1
ATOM 758 C C . SER A 1 96 ? 4.858 0.944 -16.616 1.00 96.19 96 SER A C 1
ATOM 760 O O . SER A 1 96 ? 5.696 1.550 -17.289 1.00 96.19 96 SER A O 1
ATOM 762 N N . TRP A 1 97 ? 4.731 -0.390 -16.660 1.00 94.44 97 TRP A N 1
ATOM 763 C CA . TRP A 1 97 ? 5.559 -1.270 -17.496 1.00 94.44 97 TRP A CA 1
ATOM 764 C C . TRP A 1 97 ? 5.518 -0.866 -18.970 1.00 94.44 97 TRP A C 1
ATOM 766 O O . TRP A 1 97 ? 6.548 -0.546 -19.555 1.00 94.44 97 TRP A O 1
ATOM 776 N N . GLN A 1 98 ? 4.314 -0.759 -19.541 1.00 91.31 98 GLN A N 1
ATOM 777 C CA . GLN A 1 98 ? 4.105 -0.380 -20.946 1.00 91.31 98 GLN A CA 1
ATOM 778 C C . GLN A 1 98 ? 4.567 1.051 -21.276 1.00 91.31 98 GLN A C 1
ATOM 780 O O . GLN A 1 98 ? 4.595 1.443 -22.444 1.00 91.31 98 GLN A O 1
ATOM 785 N N . ARG A 1 99 ? 4.898 1.855 -20.259 1.00 93.00 99 ARG A N 1
ATOM 786 C CA . ARG A 1 99 ? 5.274 3.268 -20.383 1.00 93.00 99 ARG A CA 1
ATOM 787 C C . ARG A 1 99 ? 6.697 3.566 -19.925 1.00 93.00 99 ARG A C 1
ATOM 789 O O . ARG A 1 99 ? 7.021 4.725 -19.671 1.00 93.00 99 ARG A O 1
ATOM 796 N N . GLY A 1 100 ? 7.556 2.553 -19.884 1.00 93.25 100 GLY A N 1
ATOM 797 C CA . GLY A 1 100 ? 8.992 2.732 -19.688 1.00 93.25 100 GLY A CA 1
ATOM 798 C C . GLY A 1 100 ? 9.530 2.193 -18.368 1.00 93.25 100 GLY A C 1
ATOM 799 O O . GLY A 1 100 ? 10.738 2.288 -18.145 1.00 93.25 100 GLY A O 1
ATOM 800 N N . ALA A 1 101 ? 8.684 1.640 -17.489 1.00 95.50 101 ALA A N 1
ATOM 801 C CA . ALA A 1 101 ? 9.178 0.965 -16.289 1.00 95.50 101 ALA A CA 1
ATOM 802 C C . ALA A 1 101 ? 9.884 -0.363 -16.612 1.00 95.50 101 ALA A C 1
ATOM 804 O O . ALA A 1 101 ? 10.726 -0.805 -15.831 1.00 95.50 101 ALA A O 1
ATOM 805 N N . ASP A 1 102 ? 9.644 -0.941 -17.794 1.00 94.56 102 ASP A N 1
ATOM 806 C CA . ASP A 1 102 ? 10.422 -2.060 -18.345 1.00 94.56 102 ASP A CA 1
ATOM 807 C C . ASP A 1 102 ? 11.932 -1.768 -18.400 1.00 94.56 102 ASP A C 1
ATOM 809 O O . ASP A 1 102 ? 12.751 -2.670 -18.242 1.00 94.56 102 ASP A O 1
ATOM 813 N N . LYS A 1 103 ? 12.306 -0.489 -18.538 1.00 94.81 103 LYS A N 1
ATOM 814 C CA . LYS A 1 103 ? 13.702 -0.024 -18.603 1.00 94.81 103 LYS A CA 1
ATOM 815 C C . LYS A 1 103 ? 14.293 0.363 -17.251 1.00 94.81 103 LYS A C 1
ATOM 817 O O . LYS A 1 103 ? 15.454 0.762 -17.181 1.00 94.81 103 LYS A O 1
ATOM 822 N N . TRP A 1 104 ? 13.501 0.343 -16.182 1.00 96.62 104 TRP A N 1
ATOM 823 C CA . TRP A 1 104 ? 13.994 0.665 -14.844 1.00 96.62 104 TRP A CA 1
ATOM 824 C C . TRP A 1 104 ? 14.846 -0.479 -14.287 1.00 96.62 104 TRP A C 1
ATOM 826 O O . TRP A 1 104 ? 14.766 -1.614 -14.748 1.00 96.62 104 TRP A O 1
ATOM 836 N N . SER A 1 105 ? 15.656 -0.187 -13.270 1.00 97.06 105 SER A N 1
ATOM 837 C CA . SER A 1 105 ? 16.248 -1.247 -12.455 1.00 97.06 105 SER A CA 1
ATOM 838 C C . SER A 1 105 ? 15.168 -1.952 -11.632 1.00 97.06 105 SER A C 1
ATOM 840 O O . SER A 1 105 ? 14.146 -1.350 -11.291 1.00 97.06 105 SER A O 1
ATOM 842 N N . ASP A 1 106 ? 15.423 -3.206 -11.266 1.00 95.56 106 ASP A N 1
ATOM 843 C CA . ASP A 1 106 ? 14.539 -4.017 -10.421 1.00 95.56 106 ASP A CA 1
ATOM 844 C C . ASP A 1 106 ? 14.210 -3.287 -9.111 1.00 95.56 106 ASP A C 1
ATOM 846 O O . ASP A 1 106 ? 13.040 -3.082 -8.801 1.00 95.56 106 ASP A O 1
ATOM 850 N N . GLN A 1 107 ? 15.231 -2.744 -8.437 1.00 96.12 107 GLN A N 1
ATOM 851 C CA . GLN A 1 107 ? 15.072 -1.950 -7.214 1.00 96.12 107 GLN A CA 1
ATOM 852 C C . GLN A 1 107 ? 14.161 -0.730 -7.410 1.00 96.12 107 GLN A C 1
ATOM 854 O O . GLN A 1 107 ? 13.389 -0.374 -6.526 1.00 96.12 107 GLN A O 1
ATOM 859 N N . LYS A 1 108 ? 14.240 -0.050 -8.561 1.00 97.69 108 LYS A N 1
ATOM 860 C CA . LYS A 1 108 ? 13.381 1.110 -8.826 1.00 97.69 108 LYS A CA 1
ATOM 861 C C . LYS A 1 108 ? 11.929 0.687 -9.059 1.00 97.69 108 LYS A C 1
ATOM 863 O O . LYS A 1 108 ? 11.028 1.409 -8.643 1.00 97.69 108 LYS A O 1
ATOM 868 N N . ARG A 1 109 ? 11.693 -0.454 -9.717 1.00 97.56 109 ARG A N 1
ATOM 869 C CA . ARG A 1 109 ? 10.339 -1.007 -9.873 1.00 97.56 109 ARG A CA 1
ATOM 870 C C . ARG A 1 109 ? 9.758 -1.427 -8.529 1.00 97.56 109 ARG A C 1
ATOM 872 O O . ARG A 1 109 ? 8.626 -1.064 -8.247 1.00 97.56 109 ARG A O 1
ATOM 879 N N . GLU A 1 110 ? 10.536 -2.111 -7.700 1.00 97.31 110 GLU A N 1
ATOM 880 C CA . GLU A 1 110 ? 10.114 -2.513 -6.356 1.00 97.31 110 GLU A CA 1
ATOM 881 C C . GLU A 1 110 ? 9.769 -1.305 -5.482 1.00 97.31 110 GLU A C 1
ATOM 883 O O . GLU A 1 110 ? 8.659 -1.236 -4.963 1.00 97.31 110 GLU A O 1
ATOM 888 N N . LYS A 1 111 ? 10.631 -0.279 -5.446 1.00 97.31 111 LYS A N 1
ATOM 889 C CA . LYS A 1 111 ? 10.322 0.983 -4.753 1.00 97.31 111 LYS A CA 1
ATOM 890 C C . LYS A 1 111 ? 9.054 1.651 -5.276 1.00 97.31 111 LYS A C 1
ATOM 892 O O . LYS A 1 111 ? 8.255 2.137 -4.497 1.00 97.31 111 LYS A O 1
ATOM 897 N N . PHE A 1 112 ? 8.840 1.666 -6.592 1.00 97.81 112 PHE A N 1
ATOM 898 C CA . PHE A 1 112 ? 7.618 2.227 -7.175 1.00 97.81 112 PHE A CA 1
ATOM 899 C C . PHE A 1 112 ? 6.355 1.430 -6.808 1.00 97.81 112 PHE A C 1
ATOM 901 O O . PHE A 1 112 ? 5.283 2.011 -6.635 1.00 97.81 112 PHE A O 1
ATOM 908 N N . ALA A 1 113 ? 6.455 0.101 -6.726 1.00 97.69 113 ALA A N 1
ATOM 909 C CA . ALA A 1 113 ? 5.338 -0.742 -6.317 1.00 97.69 113 ALA A CA 1
ATOM 910 C C . ALA A 1 113 ? 5.020 -0.615 -4.825 1.00 97.69 113 ALA A C 1
ATOM 912 O O . ALA A 1 113 ? 3.873 -0.833 -4.454 1.00 97.69 113 ALA A O 1
ATOM 913 N N . ASN A 1 114 ? 5.998 -0.255 -3.999 1.00 97.94 114 ASN A N 1
ATOM 914 C CA . ASN A 1 114 ? 5.851 -0.159 -2.548 1.00 97.94 114 ASN A CA 1
ATOM 915 C C . ASN A 1 114 ? 5.790 1.286 -2.028 1.00 97.94 114 ASN A C 1
ATOM 917 O O . ASN A 1 114 ? 5.707 1.503 -0.828 1.00 97.94 114 ASN A O 1
ATOM 921 N N . ASP A 1 115 ? 5.783 2.283 -2.916 1.00 97.44 115 ASP A N 1
ATOM 922 C CA . ASP A 1 115 ? 5.638 3.692 -2.545 1.00 97.44 115 ASP A CA 1
ATOM 923 C C . ASP A 1 115 ? 4.229 3.953 -1.965 1.00 97.44 115 ASP A C 1
ATOM 925 O O . ASP A 1 115 ? 3.245 3.815 -2.704 1.00 97.44 115 ASP A O 1
ATOM 929 N N . PRO A 1 116 ? 4.093 4.388 -0.693 1.00 96.06 116 PRO A N 1
ATOM 930 C CA . PRO A 1 116 ? 2.799 4.694 -0.075 1.00 96.06 116 PRO A CA 1
ATOM 931 C C . PRO A 1 116 ? 1.963 5.725 -0.845 1.00 96.06 116 PRO A C 1
ATOM 933 O O . PRO A 1 116 ? 0.736 5.736 -0.756 1.00 96.06 116 PRO A O 1
ATOM 936 N N . SER A 1 117 ? 2.597 6.600 -1.632 1.00 96.56 117 SER A N 1
ATOM 937 C CA . SER A 1 117 ? 1.897 7.571 -2.480 1.00 96.56 117 SER A CA 1
ATOM 938 C C . SER A 1 117 ? 1.239 6.942 -3.712 1.00 96.56 117 SER A C 1
ATOM 940 O O . SER A 1 117 ? 0.339 7.546 -4.294 1.00 96.56 117 SER A O 1
ATOM 942 N N . ASN A 1 118 ? 1.660 5.735 -4.096 1.00 97.06 118 ASN A N 1
ATOM 943 C CA . ASN A 1 118 ? 1.086 4.949 -5.181 1.00 97.06 118 ASN A CA 1
ATOM 944 C C . ASN A 1 118 ? 0.145 3.841 -4.672 1.00 97.06 118 ASN A C 1
ATOM 946 O O . ASN A 1 118 ? -0.395 3.093 -5.483 1.00 97.06 118 ASN A O 1
ATOM 950 N N . VAL A 1 119 ? -0.067 3.723 -3.359 1.00 96.88 119 VAL A N 1
ATOM 951 C CA . VAL A 1 119 ? -0.919 2.694 -2.752 1.00 96.88 119 VAL A CA 1
ATOM 952 C C . VAL A 1 119 ? -2.153 3.335 -2.127 1.00 96.88 119 VAL A C 1
ATOM 954 O O . VAL A 1 119 ? -2.066 4.264 -1.327 1.00 96.88 119 VAL A O 1
ATOM 957 N N . LEU A 1 120 ? -3.326 2.818 -2.483 1.00 95.62 120 LEU A N 1
ATOM 958 C CA . LEU A 1 120 ? -4.609 3.228 -1.931 1.00 95.62 120 LEU A CA 1
ATOM 959 C C . LEU A 1 120 ? -5.250 2.066 -1.174 1.00 95.62 120 LEU A C 1
ATOM 961 O O . LEU A 1 120 ? -5.285 0.938 -1.660 1.00 95.62 120 LEU A O 1
ATOM 965 N N . ILE A 1 121 ? -5.802 2.361 0.002 1.00 96.25 121 ILE A N 1
ATOM 966 C CA . ILE A 1 121 ? -6.645 1.422 0.741 1.00 96.25 121 ILE A CA 1
ATOM 967 C C . ILE A 1 121 ? -8.072 1.542 0.219 1.00 96.25 121 ILE A C 1
ATOM 969 O O . ILE A 1 121 ? -8.681 2.610 0.285 1.00 96.25 121 ILE A O 1
ATOM 973 N N . VAL A 1 122 ? -8.589 0.441 -0.311 1.00 94.75 122 VAL A N 1
ATOM 974 C CA . VAL A 1 122 ? -9.887 0.370 -0.985 1.00 94.75 122 VAL A CA 1
ATOM 975 C C . VAL A 1 122 ? -10.720 -0.768 -0.417 1.00 94.75 122 VAL A C 1
ATOM 977 O O . VAL A 1 122 ? -10.188 -1.755 0.083 1.00 94.75 122 VAL A O 1
ATOM 980 N N . GLU A 1 123 ? -12.040 -0.660 -0.500 1.00 94.50 123 GLU A N 1
ATOM 981 C CA . GLU A 1 123 ? -12.939 -1.752 -0.122 1.00 94.50 123 GLU A CA 1
ATOM 982 C C . G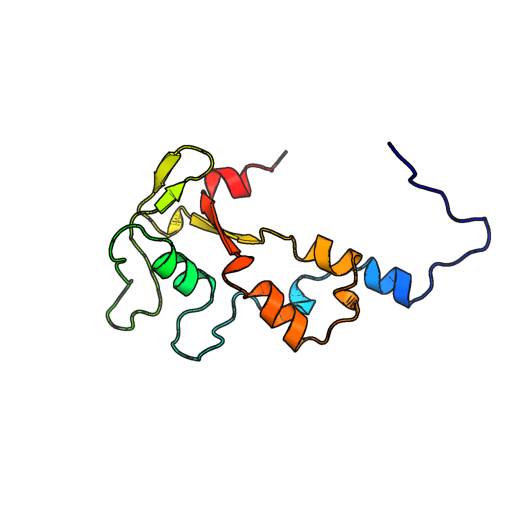LU A 1 123 ? -12.723 -2.973 -1.021 1.00 94.50 123 GLU A C 1
ATOM 984 O O . GLU A 1 123 ? -12.789 -2.869 -2.250 1.00 94.50 123 GLU A O 1
ATOM 989 N N . SER A 1 124 ? -12.525 -4.152 -0.424 1.00 92.81 124 SER A N 1
ATOM 990 C CA . SER A 1 124 ? -12.342 -5.395 -1.184 1.00 92.81 124 SER A CA 1
ATOM 991 C C . SER A 1 124 ? -13.569 -5.733 -2.041 1.00 92.81 124 SER A C 1
ATOM 993 O O . SER A 1 124 ? -13.421 -6.320 -3.111 1.00 92.81 124 SER A O 1
ATOM 995 N N . SER A 1 125 ? -14.776 -5.363 -1.596 1.00 90.06 125 SER A N 1
ATOM 996 C CA . SER A 1 125 ? -16.028 -5.548 -2.346 1.00 90.06 125 SER A CA 1
ATOM 997 C C . SER A 1 125 ? -15.995 -4.814 -3.685 1.00 90.06 125 SER A C 1
ATOM 999 O O . SER A 1 125 ? -16.348 -5.401 -4.702 1.00 90.06 125 SER A O 1
ATOM 1001 N N . LEU A 1 126 ? -15.525 -3.565 -3.699 1.00 87.12 126 LEU A N 1
ATOM 1002 C CA . LEU A 1 126 ? -15.416 -2.743 -4.903 1.00 87.12 126 LEU A CA 1
ATOM 1003 C C . LEU A 1 126 ? -14.236 -3.175 -5.767 1.00 87.12 126 LEU A C 1
ATOM 1005 O O . LEU A 1 126 ? -14.399 -3.387 -6.967 1.00 87.12 126 LEU A O 1
ATOM 1009 N N . ASN A 1 127 ? -13.066 -3.368 -5.159 1.00 87.50 127 ASN A N 1
ATOM 1010 C CA . ASN A 1 127 ? -11.837 -3.701 -5.876 1.00 87.50 127 ASN A CA 1
ATOM 1011 C C . ASN A 1 127 ? -11.928 -5.037 -6.633 1.00 87.50 127 ASN A C 1
ATOM 1013 O O . ASN A 1 127 ? -11.355 -5.211 -7.704 1.00 87.50 127 ASN A O 1
ATOM 1017 N N . ARG A 1 128 ? -12.690 -5.989 -6.090 1.00 87.94 128 ARG A N 1
ATOM 1018 C CA . ARG A 1 128 ? -12.858 -7.330 -6.666 1.00 87.94 128 ARG A CA 1
ATOM 1019 C C . ARG A 1 128 ? -14.182 -7.504 -7.414 1.00 87.94 128 ARG A C 1
ATOM 1021 O O . ARG A 1 128 ? -14.481 -8.616 -7.838 1.00 87.94 128 ARG A O 1
ATOM 1028 N N . SER A 1 129 ? -14.971 -6.436 -7.571 1.00 75.06 129 SER A N 1
ATOM 1029 C CA . SER A 1 129 ? -16.309 -6.487 -8.186 1.00 75.06 129 SER A CA 1
ATOM 1030 C C . SER A 1 129 ? -16.306 -6.753 -9.695 1.00 75.06 129 SER A C 1
ATOM 1032 O O . SER A 1 129 ? -17.354 -7.057 -10.258 1.00 75.06 129 SER A O 1
ATOM 1034 N N . LEU A 1 130 ? -15.151 -6.695 -10.363 1.00 53.84 130 LEU A N 1
ATOM 1035 C CA . LEU A 1 130 ? -15.034 -7.016 -11.785 1.00 53.84 130 LEU A CA 1
ATOM 1036 C C . LEU A 1 130 ? -14.769 -8.513 -11.988 1.00 53.84 130 LEU A C 1
ATOM 1038 O O . LEU A 1 130 ? -13.646 -8.934 -12.261 1.00 53.84 130 LEU A O 1
ATOM 1042 N N . VAL A 1 131 ? -15.835 -9.304 -11.864 1.00 44.28 131 VAL A N 1
ATOM 1043 C CA . VAL A 1 131 ? -15.927 -10.646 -12.450 1.00 44.28 131 VAL A CA 1
ATOM 1044 C C . VAL A 1 131 ? -17.246 -10.744 -13.222 1.00 44.28 131 VAL A C 1
ATOM 1046 O O . VAL A 1 131 ? -18.222 -11.278 -12.707 1.00 44.28 131 VAL A O 1
ATOM 1049 N N . GLU A 1 132 ? -17.264 -10.220 -14.450 1.00 34.31 132 GLU A N 1
ATOM 1050 C CA . GLU A 1 132 ? -18.149 -10.659 -15.545 1.00 34.31 132 GLU A CA 1
ATOM 1051 C C . GLU A 1 132 ? -17.355 -10.712 -16.856 1.00 34.31 132 GLU A C 1
ATOM 1053 O O . GLU A 1 132 ? -16.595 -9.752 -17.131 1.00 34.31 132 GLU A O 1
#

Sequence (132 aa):
MQSGGRLPKGTRASQEQINAQVYSRGHYGSGWADDDGDCQNTRHEVLAERSTTPVRYKDESECIVVFGRWISPFTNEVIQDARQLDADHIVPLSWSWQRGADKWSDQKREKFANDPSNVLIVESSLNRSLVE

Radius of gyration: 18.63 Å; chains: 1; bounding box: 35×19×64 Å

Secondary structure (DSSP, 8-state):
-----PPPTT-PPPHHHHHHH---GGGG-SSS--SSSSS--HHHHHHHHH-SS--EESSTT---EEEEEEE-TTT--EEEEGGGEEEEESS-HHHHHTTTGGGS-HHHHHHHHH-GGGEEEEEHHHHT----

Foldseek 3Di:
DDDPDDDPPPDDDDPLRVLLVDDDPCLQPDAFDPPPPLLAGLLLVLVCVQFPAHFDAPDPSSRHTQFGWHQAPVPRDTDTGSVQKDKDFQQDLNNVSNVCCVVPDSVVSNCNNSPSVRIDIHGPCVVVVPDD